Protein AF-A0AAW8SVI9-F1 (afdb_monomer_lite)

Sequence (61 aa):
MIPFPNKVEFIKAGFNFSDFFDEMLFDYFVAKDGYMFFNPLDNFMYNKAKIRIFSVIIEKL

Organism: NCBI:txid71452

pLDDT: mean 94.46, std 7.86, range [51.78, 98.38]

Radius of gyration: 10.26 Å; chains: 1; bounding box: 26×18×25 Å

Secondary structure (DSSP, 8-state):
-EEESSHHHHHHTTEE-SSHHHHHHHHHHHHHHS-EEEETTTTEEE-TT--EEEEPEE---

Foldseek 3Di:
DAKDQDVVVCVVQQKDDPDPVSVVVQVVLSVVPSIWDADPVQQFIAHPVRDTDDHIDGDDD

Structure (mmCIF, N/CA/C/O backbone):
data_AF-A0AAW8SVI9-F1
#
_entry.id   AF-A0AAW8SVI9-F1
#
loop_
_atom_site.group_PDB
_atom_site.id
_atom_site.type_symbol
_atom_site.label_atom_id
_atom_site.label_alt_id
_atom_site.label_comp_id
_atom_site.label_asym_id
_atom_site.label_entity_id
_atom_site.label_seq_id
_atom_site.pdbx_PDB_ins_code
_atom_site.Cartn_x
_atom_site.Cartn_y
_atom_site.Cartn_z
_atom_site.occupancy
_atom_site.B_iso_or_equiv
_atom_site.auth_seq_id
_atom_site.auth_comp_id
_atom_site.auth_asym_id
_atom_site.auth_atom_id
_atom_site.pdbx_PDB_model_num
ATOM 1 N N . MET A 1 1 ? 6.270 -2.706 6.384 1.00 92.12 1 MET A N 1
ATOM 2 C CA . MET A 1 1 ? 5.160 -2.197 5.557 1.00 92.12 1 MET A CA 1
ATOM 3 C C . MET A 1 1 ? 4.380 -3.395 5.029 1.00 92.12 1 MET A C 1
ATOM 5 O O . MET A 1 1 ? 5.007 -4.419 4.772 1.00 92.12 1 MET A O 1
ATOM 9 N N . ILE A 1 2 ? 3.057 -3.295 4.934 1.00 96.38 2 ILE A N 1
ATOM 10 C CA . ILE A 1 2 ? 2.130 -4.372 4.561 1.00 96.38 2 ILE A CA 1
ATOM 11 C C . ILE A 1 2 ? 1.825 -4.253 3.059 1.00 96.38 2 ILE A C 1
ATOM 13 O O . ILE A 1 2 ? 1.381 -3.184 2.646 1.00 96.38 2 ILE A O 1
ATOM 17 N N . PRO A 1 3 ? 2.096 -5.273 2.227 1.00 97.81 3 PRO A N 1
ATOM 18 C CA . PRO A 1 3 ? 1.839 -5.195 0.795 1.00 97.81 3 PRO A CA 1
ATOM 19 C C . PRO A 1 3 ? 0.353 -5.398 0.470 1.00 97.81 3 PRO A C 1
ATOM 21 O O . PRO A 1 3 ? -0.299 -6.258 1.054 1.00 97.81 3 PRO A O 1
ATOM 24 N N . PHE A 1 4 ? -0.137 -4.654 -0.515 1.00 98.12 4 PHE A N 1
ATOM 25 C CA . PHE A 1 4 ? -1.463 -4.786 -1.103 1.00 98.12 4 PHE A CA 1
ATOM 26 C C . PHE A 1 4 ? -1.332 -5.005 -2.612 1.00 98.12 4 PHE A C 1
ATOM 28 O O . PHE A 1 4 ? -0.878 -4.094 -3.308 1.00 98.12 4 PHE A O 1
ATOM 35 N N . PRO A 1 5 ? -1.699 -6.192 -3.124 1.00 97.50 5 PRO A N 1
ATOM 36 C CA . PRO A 1 5 ? -1.554 -6.548 -4.532 1.00 97.50 5 PRO A CA 1
ATOM 37 C C . PRO A 1 5 ? -2.744 -6.125 -5.399 1.00 97.50 5 PRO A C 1
ATOM 39 O O . PRO A 1 5 ? -2.694 -6.277 -6.613 1.00 97.50 5 PRO A O 1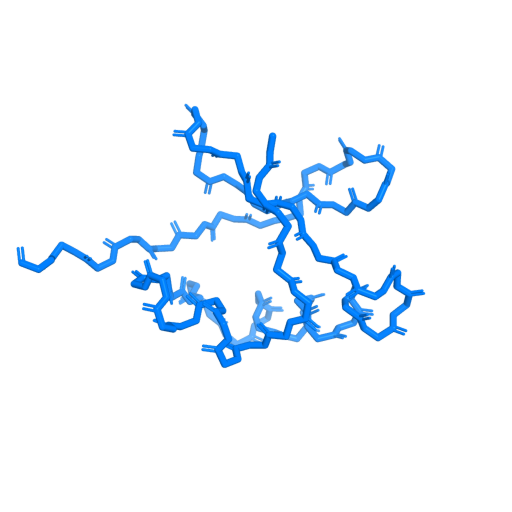
ATOM 42 N N . ASN A 1 6 ? -3.847 -5.666 -4.802 1.00 97.50 6 ASN A N 1
ATOM 43 C CA . ASN A 1 6 ? -5.028 -5.169 -5.508 1.00 97.50 6 ASN A CA 1
ATOM 44 C C . ASN A 1 6 ? -5.964 -4.410 -4.550 1.00 97.50 6 ASN A C 1
ATOM 46 O O . ASN A 1 6 ? -5.836 -4.497 -3.326 1.00 97.50 6 ASN A O 1
ATOM 50 N N . LYS A 1 7 ? -6.937 -3.687 -5.122 1.00 95.81 7 LYS A N 1
ATOM 51 C CA . LYS A 1 7 ? -7.916 -2.890 -4.365 1.00 95.81 7 LYS A CA 1
ATOM 52 C C . LYS A 1 7 ? -8.831 -3.738 -3.487 1.00 95.81 7 LYS A C 1
ATOM 54 O O . LYS A 1 7 ? -9.230 -3.298 -2.418 1.00 95.81 7 LYS A O 1
ATOM 59 N N . VAL A 1 8 ? -9.154 -4.958 -3.916 1.00 96.62 8 VAL A N 1
ATOM 60 C CA . VAL A 1 8 ? -10.063 -5.841 -3.173 1.00 96.62 8 VAL A CA 1
ATOM 61 C C . VAL A 1 8 ? -9.465 -6.208 -1.817 1.00 96.62 8 VAL A C 1
ATOM 63 O O . VAL A 1 8 ? -10.163 -6.154 -0.810 1.00 96.62 8 VAL A O 1
ATOM 66 N N . GLU A 1 9 ? -8.179 -6.552 -1.768 1.00 96.75 9 GLU A N 1
ATOM 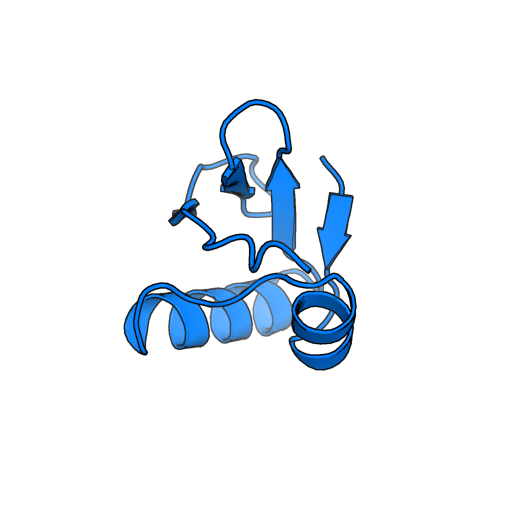67 C CA . GLU A 1 9 ? -7.486 -6.837 -0.508 1.00 96.75 9 GLU A CA 1
ATOM 68 C C . GLU A 1 9 ? -7.303 -5.587 0.355 1.00 96.75 9 GLU A C 1
ATOM 70 O O . GLU A 1 9 ? -7.453 -5.667 1.572 1.00 96.75 9 GLU A O 1
ATOM 75 N N . PHE A 1 10 ? -7.048 -4.434 -0.270 1.00 95.81 10 PHE A N 1
ATOM 76 C CA . PHE A 1 10 ? -6.939 -3.147 0.419 1.00 95.81 10 PHE A CA 1
ATOM 77 C C . PHE A 1 10 ? -8.241 -2.770 1.143 1.00 95.81 10 PHE A C 1
ATOM 79 O O . PHE A 1 10 ? -8.229 -2.515 2.345 1.00 95.81 10 PHE A O 1
ATOM 86 N N . ILE A 1 11 ? -9.377 -2.845 0.445 1.00 94.50 11 ILE A N 1
ATOM 87 C CA . ILE A 1 11 ? -10.699 -2.534 1.007 1.00 94.50 11 ILE A CA 1
ATOM 88 C C . ILE A 1 11 ? -11.112 -3.575 2.058 1.00 94.50 11 ILE A C 1
ATOM 90 O O . ILE A 1 11 ? -11.614 -3.216 3.120 1.00 94.50 11 ILE A O 1
ATOM 94 N N . LYS A 1 12 ? -10.852 -4.872 1.823 1.00 94.81 12 LYS A N 1
ATOM 95 C CA . LYS A 1 12 ? -11.122 -5.934 2.817 1.00 94.81 12 LYS A CA 1
ATOM 96 C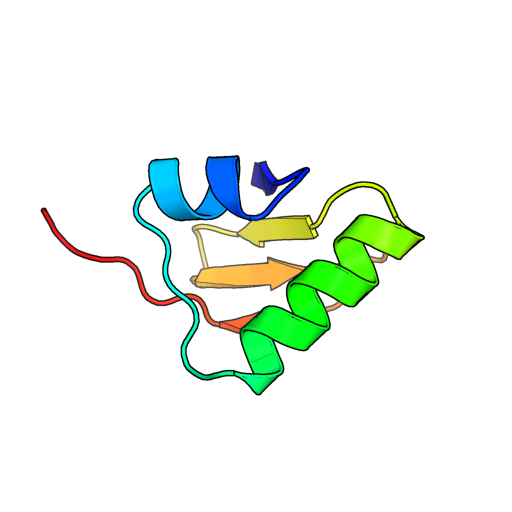 C . LYS A 1 12 ? -10.353 -5.746 4.124 1.00 94.81 12 LYS A C 1
ATOM 98 O O . LYS A 1 12 ? -10.809 -6.226 5.157 1.00 94.81 12 LYS A O 1
ATOM 103 N N . ALA A 1 13 ? -9.204 -5.076 4.080 1.00 93.44 13 ALA A N 1
ATOM 104 C CA . ALA A 1 13 ? -8.422 -4.742 5.263 1.00 93.44 13 ALA A CA 1
ATOM 105 C C . ALA A 1 13 ? -8.958 -3.512 6.029 1.00 93.44 13 ALA A C 1
ATOM 107 O O . ALA A 1 13 ? -8.361 -3.129 7.032 1.00 93.44 13 ALA A O 1
ATOM 108 N N . GLY A 1 14 ? -10.077 -2.916 5.594 1.00 93.81 14 GLY A N 1
ATOM 109 C CA . GLY A 1 14 ? -10.702 -1.755 6.238 1.00 93.81 14 GLY A CA 1
ATOM 110 C C . GLY A 1 14 ? -10.078 -0.416 5.844 1.00 93.81 14 GLY A C 1
ATOM 111 O O . GLY A 1 14 ? -10.273 0.584 6.538 1.00 93.81 14 GLY A O 1
ATOM 112 N N . PHE A 1 15 ? -9.303 -0.389 4.756 1.00 94.94 15 PHE A N 1
ATOM 113 C CA . PHE A 1 15 ? -8.733 0.842 4.225 1.00 94.94 15 PHE A CA 1
ATOM 114 C C . PHE A 1 15 ? -9.615 1.438 3.138 1.00 94.94 15 PHE A C 1
ATOM 116 O O . PHE A 1 15 ? -10.193 0.725 2.316 1.00 94.94 15 PHE A O 1
ATOM 123 N N . ASN A 1 16 ? -9.656 2.763 3.110 1.00 95.06 16 ASN A N 1
ATOM 124 C CA . ASN A 1 16 ? -10.357 3.530 2.100 1.00 95.06 16 ASN A CA 1
ATOM 125 C C . ASN A 1 16 ? -9.443 4.628 1.532 1.00 95.06 16 ASN A C 1
ATOM 127 O O . ASN A 1 16 ? -8.478 5.061 2.178 1.00 95.06 16 ASN A O 1
ATOM 131 N N . PHE A 1 17 ? -9.724 5.043 0.301 1.00 94.69 17 PHE A N 1
ATOM 132 C CA . PHE A 1 17 ? -9.011 6.126 -0.374 1.00 94.69 17 PHE A CA 1
ATOM 133 C C . PHE A 1 17 ? -9.574 7.477 0.073 1.00 94.69 17 PHE A C 1
ATOM 135 O O . PHE A 1 17 ? -10.760 7.580 0.388 1.00 94.69 17 PHE A O 1
ATOM 142 N N . SER A 1 18 ? -8.735 8.516 0.114 1.00 92.00 18 SER A N 1
ATOM 143 C CA . SER A 1 18 ? -9.204 9.857 0.492 1.00 92.00 18 SER A CA 1
ATOM 144 C C . SER A 1 18 ? -10.008 10.505 -0.631 1.00 92.00 18 SER A C 1
ATOM 146 O O . SER A 1 18 ? -10.965 11.236 -0.377 1.00 92.00 18 SER A O 1
ATOM 148 N N . ASP A 1 19 ? -9.619 10.225 -1.873 1.00 93.25 19 ASP A N 1
ATOM 149 C CA . ASP A 1 19 ? -10.281 10.685 -3.082 1.00 93.25 19 ASP A CA 1
ATOM 150 C C . ASP A 1 19 ? -10.050 9.717 -4.260 1.00 93.25 19 ASP A C 1
ATOM 152 O O . ASP A 1 19 ? -9.402 8.674 -4.145 1.00 93.25 19 ASP A O 1
ATOM 156 N N . PHE A 1 20 ? -10.602 10.074 -5.421 1.00 94.88 20 PHE A N 1
ATOM 157 C CA . PHE A 1 20 ? -10.438 9.312 -6.659 1.00 94.88 20 PHE A CA 1
ATOM 158 C C . PHE A 1 20 ? -8.994 9.322 -7.193 1.00 94.88 20 PHE A C 1
ATOM 160 O O . PHE A 1 20 ? -8.586 8.410 -7.911 1.00 94.88 20 PHE A O 1
ATOM 167 N N . PHE A 1 21 ? -8.201 10.346 -6.873 1.00 96.44 21 PHE A N 1
ATOM 168 C CA . PHE A 1 21 ? -6.823 10.440 -7.345 1.00 96.44 21 PHE A CA 1
ATOM 169 C C . PHE A 1 21 ? -5.919 9.433 -6.620 1.00 96.44 21 PHE A C 1
ATOM 171 O O . PHE A 1 21 ? -5.122 8.758 -7.275 1.00 96.44 21 PHE A O 1
ATOM 178 N N . ASP A 1 22 ? -6.106 9.255 -5.311 1.00 96.62 22 ASP A N 1
ATOM 179 C CA . ASP A 1 22 ? -5.454 8.212 -4.510 1.00 96.62 22 ASP A CA 1
ATOM 180 C C . ASP A 1 22 ? -5.748 6.809 -5.061 1.00 96.62 22 ASP A C 1
ATOM 182 O O . ASP A 1 22 ? -4.839 5.986 -5.203 1.00 96.62 22 ASP A O 1
ATOM 186 N N . GLU A 1 23 ? -7.005 6.547 -5.432 1.00 97.31 23 GLU A N 1
ATOM 187 C CA . GLU A 1 23 ? -7.410 5.278 -6.044 1.00 97.31 23 GLU A CA 1
ATOM 188 C C . GLU A 1 23 ? -6.676 5.033 -7.374 1.00 97.31 23 GLU A C 1
ATOM 190 O O . GLU A 1 23 ? -6.120 3.954 -7.599 1.00 97.31 23 GLU A O 1
ATOM 195 N N . MET A 1 24 ? -6.603 6.049 -8.238 1.00 98.00 24 MET A N 1
ATOM 196 C CA . MET A 1 24 ? -5.893 5.960 -9.519 1.00 98.00 24 MET A CA 1
ATOM 197 C C . MET A 1 24 ? -4.383 5.753 -9.341 1.00 98.00 24 MET A C 1
ATOM 199 O O . MET A 1 24 ? -3.764 5.000 -10.100 1.00 98.00 24 MET A O 1
ATOM 203 N N . LEU A 1 25 ? -3.774 6.393 -8.338 1.00 97.81 25 LEU A N 1
ATOM 204 C CA . LEU A 1 25 ? -2.371 6.170 -7.986 1.00 97.81 25 LEU A CA 1
ATOM 205 C C . LEU A 1 25 ? -2.145 4.739 -7.505 1.00 97.81 25 LEU A C 1
ATOM 207 O O . LEU A 1 25 ? -1.155 4.114 -7.895 1.00 97.81 25 LEU A O 1
ATOM 211 N N . PHE A 1 26 ? -3.060 4.209 -6.696 1.00 98.12 26 PHE A N 1
ATOM 212 C CA . PHE A 1 26 ? -2.993 2.830 -6.242 1.00 98.12 26 PHE A CA 1
ATOM 213 C C . PHE A 1 26 ? -3.020 1.849 -7.412 1.00 98.12 26 PHE A C 1
ATOM 215 O O . PHE A 1 26 ? -2.116 1.019 -7.533 1.00 98.12 26 PHE A O 1
ATOM 222 N N . ASP A 1 27 ? -3.991 1.993 -8.316 1.00 98.12 27 ASP A N 1
ATOM 223 C CA . ASP A 1 27 ? -4.099 1.148 -9.506 1.00 98.12 27 ASP A CA 1
ATOM 224 C C . ASP A 1 27 ? -2.849 1.246 -10.391 1.00 98.12 27 ASP A C 1
ATOM 226 O O . ASP A 1 27 ? -2.336 0.224 -10.853 1.00 98.12 27 ASP A O 1
ATOM 230 N N . TYR A 1 28 ? -2.300 2.452 -10.575 1.00 98.25 28 TYR A N 1
ATOM 231 C CA . TYR A 1 28 ? -1.065 2.658 -11.334 1.00 98.25 28 TYR A CA 1
ATOM 232 C C . TYR A 1 28 ? 0.125 1.894 -10.735 1.00 98.25 28 TYR A C 1
ATOM 234 O O . TYR A 1 28 ? 0.826 1.173 -11.451 1.00 98.25 28 TYR A O 1
ATOM 242 N N . PHE A 1 29 ? 0.377 2.038 -9.430 1.00 98.25 29 PHE A N 1
ATOM 243 C CA . PHE A 1 29 ? 1.527 1.394 -8.791 1.00 98.25 29 PHE A CA 1
ATOM 244 C C . PHE A 1 29 ? 1.346 -0.114 -8.652 1.00 98.25 29 PHE A C 1
ATOM 246 O O . PHE A 1 29 ? 2.311 -0.848 -8.844 1.00 98.25 29 PHE A O 1
ATOM 253 N N . VAL A 1 30 ? 0.130 -0.597 -8.402 1.00 97.88 30 VAL A N 1
ATOM 254 C CA . VAL A 1 30 ? -0.153 -2.035 -8.42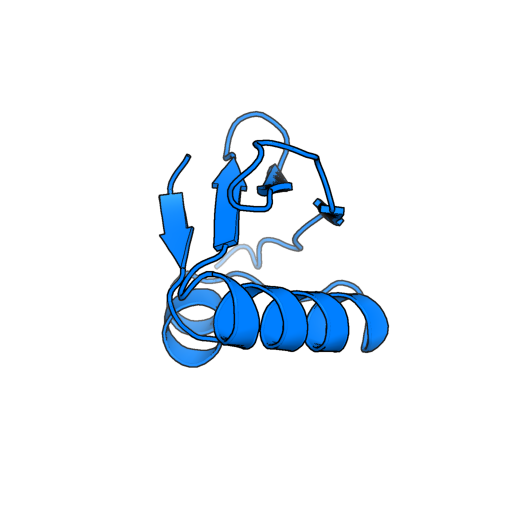6 1.00 97.88 30 VAL A CA 1
ATOM 255 C C . VAL A 1 30 ? 0.059 -2.610 -9.827 1.00 97.88 30 VAL A C 1
ATOM 257 O O . VAL A 1 30 ? 0.716 -3.639 -9.953 1.00 97.88 30 VAL A O 1
ATOM 260 N N . ALA A 1 31 ? -0.404 -1.944 -10.888 1.00 98.00 31 ALA A N 1
ATOM 261 C CA . ALA A 1 31 ? -0.177 -2.404 -12.259 1.00 98.00 31 ALA A CA 1
ATOM 262 C C . ALA A 1 31 ? 1.315 -2.412 -12.640 1.00 98.00 31 ALA A C 1
ATOM 264 O O . ALA A 1 31 ? 1.771 -3.302 -13.356 1.00 98.00 31 ALA A O 1
ATOM 265 N N . LYS A 1 32 ? 2.083 -1.429 -12.154 1.00 97.44 32 LYS A N 1
ATOM 266 C CA . LYS A 1 32 ? 3.518 -1.290 -12.431 1.00 97.44 32 LYS A CA 1
ATOM 267 C C . LYS A 1 32 ? 4.392 -2.256 -11.624 1.00 97.44 32 LYS A C 1
ATOM 269 O O . LYS A 1 32 ? 5.305 -2.862 -12.180 1.00 97.44 32 LYS A O 1
ATOM 274 N N . ASP A 1 33 ? 4.151 -2.353 -10.318 1.00 96.75 33 ASP A N 1
ATOM 275 C CA . 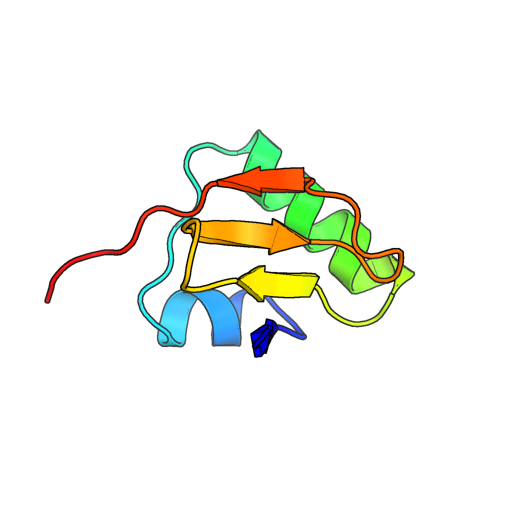ASP A 1 33 ? 5.045 -3.006 -9.353 1.00 96.75 33 ASP A CA 1
ATOM 276 C C . ASP A 1 33 ? 4.475 -4.321 -8.786 1.00 96.75 33 ASP A C 1
ATOM 278 O O . ASP A 1 33 ? 5.203 -5.070 -8.130 1.00 96.75 33 ASP A O 1
ATOM 282 N N . GLY A 1 34 ? 3.195 -4.611 -9.038 1.00 97.44 34 GLY A N 1
ATOM 283 C CA . GLY A 1 34 ? 2.448 -5.759 -8.512 1.00 97.44 34 GLY A CA 1
ATOM 284 C C . GLY A 1 34 ? 1.872 -5.544 -7.110 1.00 97.44 34 GLY A C 1
ATOM 285 O O . GLY A 1 34 ? 1.056 -6.343 -6.661 1.00 97.44 34 GLY A O 1
ATOM 286 N N . TYR A 1 35 ? 2.296 -4.493 -6.406 1.00 97.88 35 TYR A N 1
ATOM 287 C CA . TYR A 1 35 ? 1.846 -4.167 -5.056 1.00 97.88 35 TYR A CA 1
ATOM 288 C C . TYR A 1 35 ? 2.126 -2.705 -4.692 1.00 97.88 35 TYR A C 1
ATOM 290 O O . TYR A 1 35 ? 3.043 -2.073 -5.216 1.00 97.88 35 TYR A O 1
ATOM 298 N N . MET A 1 36 ? 1.396 -2.209 -3.697 1.00 98.12 36 MET A N 1
ATOM 299 C CA . MET A 1 36 ? 1.784 -1.049 -2.892 1.00 98.12 36 MET A CA 1
ATOM 300 C C . MET A 1 36 ? 1.957 -1.438 -1.429 1.00 98.12 36 MET A C 1
ATOM 302 O O . MET A 1 36 ? 1.444 -2.458 -0.990 1.00 98.12 36 MET A O 1
ATOM 306 N N . PHE A 1 37 ? 2.662 -0.621 -0.655 1.00 98.31 37 PHE A N 1
ATOM 307 C CA . PHE A 1 37 ? 2.984 -0.923 0.733 1.00 98.31 37 PHE A CA 1
ATOM 308 C C . PHE A 1 37 ? 2.344 0.065 1.697 1.00 98.31 37 PHE A C 1
ATOM 310 O O . PHE A 1 37 ? 2.704 1.235 1.714 1.00 98.31 37 PHE A O 1
ATOM 317 N N . PHE A 1 38 ? 1.470 -0.415 2.568 1.00 97.69 38 PHE A N 1
ATOM 318 C CA . PHE A 1 38 ? 0.944 0.360 3.681 1.00 97.69 38 PHE A CA 1
ATOM 319 C C . PHE A 1 38 ? 1.934 0.408 4.852 1.00 97.69 38 PHE A C 1
ATOM 321 O O . PHE A 1 38 ? 2.513 -0.613 5.245 1.00 97.69 38 PHE A O 1
ATOM 328 N N . ASN A 1 39 ? 2.114 1.576 5.458 1.00 97.06 39 ASN A N 1
ATOM 329 C CA . ASN A 1 39 ? 2.870 1.734 6.691 1.00 97.06 39 ASN A CA 1
ATOM 330 C C . ASN A 1 39 ? 1.939 2.133 7.856 1.00 97.06 39 ASN A C 1
ATOM 332 O O . ASN A 1 39 ? 1.465 3.266 7.892 1.00 97.06 39 ASN A O 1
ATOM 336 N N . PRO A 1 40 ? 1.719 1.253 8.852 1.00 93.62 40 PRO A N 1
ATOM 337 C CA . PRO A 1 40 ? 0.813 1.536 9.968 1.00 93.62 40 PRO A CA 1
ATOM 338 C C . PRO A 1 40 ? 1.348 2.584 10.952 1.00 93.62 40 PRO A C 1
ATOM 340 O O . PRO A 1 40 ? 0.603 3.053 11.804 1.00 93.62 40 PRO A O 1
ATOM 343 N N . LEU A 1 41 ? 2.638 2.937 10.878 1.00 94.69 41 LEU A N 1
ATOM 344 C CA . LEU A 1 41 ? 3.225 3.941 11.769 1.00 94.69 41 LEU A CA 1
ATOM 345 C C . LEU A 1 41 ? 2.853 5.373 11.371 1.00 94.69 41 LEU A C 1
ATOM 347 O O . LEU A 1 41 ? 2.818 6.247 12.231 1.00 94.69 41 LEU A O 1
ATOM 351 N N . ASP A 1 42 ? 2.612 5.623 10.083 1.00 95.12 42 ASP A N 1
ATOM 352 C CA . ASP A 1 42 ? 2.295 6.957 9.561 1.00 95.12 42 ASP A CA 1
ATOM 353 C C . ASP A 1 42 ? 1.014 7.009 8.719 1.00 95.12 42 ASP A C 1
ATOM 355 O O . ASP A 1 42 ? 0.604 8.093 8.318 1.00 95.12 42 ASP A O 1
ATOM 359 N N . ASN A 1 43 ? 0.362 5.869 8.496 1.00 94.25 43 ASN A N 1
ATOM 360 C CA . ASN A 1 43 ? -0.844 5.717 7.689 1.00 94.25 43 ASN A CA 1
ATOM 361 C C . ASN A 1 43 ? -0.676 6.127 6.215 1.00 94.25 43 ASN A C 1
ATOM 363 O O . ASN A 1 43 ? -1.610 6.640 5.598 1.00 94.25 43 ASN A O 1
ATOM 367 N N . PHE A 1 44 ? 0.504 5.892 5.632 1.00 97.31 44 PHE A N 1
ATOM 368 C CA . PHE A 1 44 ? 0.758 6.146 4.211 1.00 97.31 44 PHE A CA 1
ATOM 369 C C . PHE A 1 44 ? 0.954 4.872 3.391 1.00 97.31 44 PHE A C 1
ATOM 371 O O . PHE A 1 44 ? 1.467 3.856 3.869 1.00 97.31 44 PHE A O 1
ATOM 378 N N . MET A 1 45 ? 0.614 4.982 2.109 1.00 97.88 45 MET A N 1
ATOM 379 C CA . MET A 1 45 ? 0.997 4.050 1.059 1.00 97.88 45 MET A CA 1
ATOM 380 C C . MET A 1 45 ? 2.328 4.456 0.433 1.00 97.88 45 MET A C 1
ATOM 382 O O . MET A 1 45 ? 2.607 5.631 0.185 1.00 97.88 45 MET A O 1
ATOM 386 N N . TYR A 1 46 ? 3.139 3.450 0.142 1.00 98.38 46 TYR A N 1
ATOM 387 C CA . TYR A 1 46 ? 4.470 3.562 -0.428 1.00 98.38 46 TYR A CA 1
ATOM 388 C C . TYR A 1 46 ? 4.572 2.711 -1.692 1.00 98.38 46 TYR A C 1
ATOM 390 O O . TYR A 1 46 ? 4.000 1.621 -1.774 1.00 98.38 46 TYR A O 1
ATOM 398 N N . ASN A 1 47 ? 5.335 3.184 -2.674 1.00 97.38 47 ASN A N 1
ATOM 399 C CA . ASN A 1 47 ? 5.681 2.383 -3.848 1.00 97.38 47 ASN A CA 1
ATOM 400 C C . ASN A 1 47 ? 6.860 1.430 -3.563 1.00 97.38 47 ASN A C 1
ATOM 402 O O . ASN A 1 47 ? 7.442 1.425 -2.472 1.00 97.38 47 ASN A O 1
ATOM 406 N N . LYS A 1 48 ? 7.277 0.655 -4.570 1.00 96.25 48 LYS A N 1
ATOM 407 C CA . LYS A 1 48 ? 8.408 -0.282 -4.460 1.00 96.25 48 LYS A CA 1
ATOM 408 C C . LYS A 1 48 ? 9.751 0.365 -4.119 1.00 96.25 48 LYS A C 1
ATOM 410 O O . LYS A 1 48 ? 10.597 -0.273 -3.494 1.00 96.25 48 LYS A O 1
ATOM 415 N N . ALA A 1 49 ? 9.929 1.638 -4.462 1.00 96.69 49 ALA A N 1
ATOM 416 C CA . ALA A 1 49 ? 11.112 2.423 -4.122 1.00 96.69 49 ALA A CA 1
ATOM 417 C C . ALA A 1 49 ? 11.058 3.037 -2.707 1.00 96.69 49 ALA A C 1
ATOM 419 O O . ALA A 1 49 ? 11.939 3.817 -2.355 1.00 96.69 49 ALA A O 1
ATOM 420 N N . LYS A 1 50 ? 10.050 2.694 -1.887 1.00 95.81 50 LYS A N 1
ATOM 421 C CA . LYS A 1 50 ? 9.813 3.267 -0.549 1.00 95.81 50 LYS A CA 1
ATOM 422 C C . LYS A 1 50 ? 9.599 4.783 -0.570 1.00 95.81 50 LYS A C 1
ATOM 424 O O . LYS A 1 50 ? 9.879 5.465 0.414 1.00 95.81 50 LYS A O 1
ATOM 429 N N . ILE A 1 51 ? 9.062 5.306 -1.669 1.00 97.25 51 ILE A N 1
ATOM 430 C CA . ILE A 1 51 ? 8.608 6.693 -1.758 1.00 97.25 51 ILE A CA 1
ATOM 431 C C . ILE A 1 51 ? 7.161 6.746 -1.275 1.00 97.25 51 ILE A C 1
ATOM 433 O O . ILE A 1 51 ? 6.338 5.936 -1.704 1.00 97.25 51 ILE A O 1
ATOM 437 N N . ARG A 1 52 ? 6.875 7.691 -0.376 1.00 97.62 52 ARG A N 1
ATOM 438 C CA . ARG A 1 52 ? 5.533 7.980 0.138 1.00 97.62 52 ARG A CA 1
ATOM 439 C C . ARG A 1 52 ? 4.659 8.529 -0.991 1.00 97.62 52 ARG A C 1
ATOM 441 O O . ARG A 1 52 ? 5.086 9.460 -1.668 1.00 97.62 52 ARG A O 1
ATOM 448 N N . ILE A 1 53 ? 3.465 7.969 -1.176 1.00 97.69 53 ILE A N 1
ATOM 449 C CA . ILE A 1 53 ? 2.564 8.329 -2.279 1.00 97.69 53 ILE A CA 1
ATOM 450 C C . ILE A 1 53 ? 1.324 9.061 -1.762 1.00 97.69 53 ILE A C 1
ATOM 452 O O . ILE A 1 53 ? 1.159 10.235 -2.070 1.00 97.69 53 ILE A O 1
ATOM 456 N N . PHE A 1 54 ? 0.487 8.401 -0.958 1.00 97.38 54 PHE A N 1
ATOM 457 C CA . PHE A 1 54 ? -0.757 8.980 -0.439 1.00 97.38 54 PHE A CA 1
ATOM 458 C C . PHE A 1 54 ? -1.112 8.430 0.947 1.00 97.38 54 PHE A C 1
ATOM 460 O O . PHE A 1 54 ? -0.607 7.378 1.349 1.00 97.38 54 PHE A O 1
ATOM 467 N N . SER A 1 55 ? -1.934 9.162 1.698 1.00 95.56 55 SER A N 1
ATOM 468 C CA . SER A 1 55 ? -2.439 8.755 3.015 1.00 95.56 55 SER A CA 1
ATOM 469 C C . SER A 1 55 ? -3.693 7.899 2.884 1.00 95.56 55 SER A C 1
ATOM 471 O O . SER A 1 55 ? -4.515 8.161 2.014 1.00 95.56 55 SER A O 1
ATOM 473 N N . VAL A 1 56 ? -3.884 6.928 3.774 1.00 92.38 56 VAL A N 1
ATOM 474 C CA . VAL A 1 56 ? -5.104 6.105 3.789 1.00 92.38 56 VAL A CA 1
ATOM 475 C C . VAL A 1 56 ? -6.079 6.565 4.863 1.00 92.38 56 VAL A C 1
ATOM 477 O O . VAL A 1 56 ? -5.675 6.990 5.949 1.00 92.38 56 VAL A O 1
ATOM 480 N N . ILE A 1 57 ? -7.370 6.401 4.586 1.00 89.00 57 ILE A N 1
ATOM 481 C CA . ILE A 1 57 ? -8.421 6.491 5.595 1.00 89.00 57 ILE A CA 1
ATOM 482 C C . ILE A 1 57 ? -8.609 5.095 6.190 1.00 89.00 57 ILE A C 1
ATOM 484 O O . ILE A 1 57 ? -8.752 4.113 5.465 1.00 89.00 57 ILE A O 1
ATOM 488 N N . ILE A 1 58 ? -8.594 5.005 7.519 1.00 87.31 58 ILE A N 1
ATOM 489 C CA . ILE A 1 58 ? -8.888 3.766 8.241 1.00 87.31 58 ILE A CA 1
ATOM 490 C C . ILE A 1 58 ? -10.322 3.877 8.740 1.00 87.31 5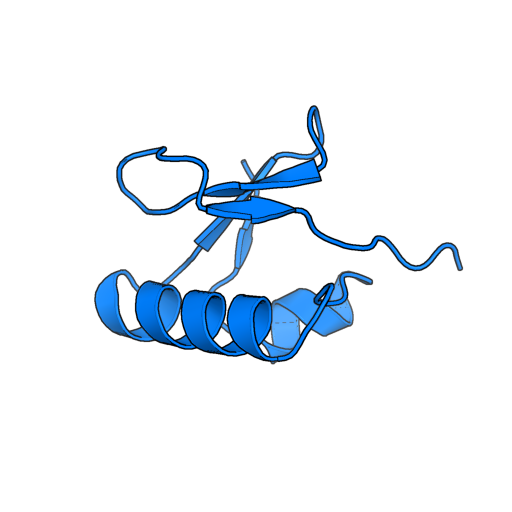8 ILE A C 1
ATOM 492 O O . ILE A 1 58 ? -10.605 4.692 9.624 1.00 87.31 58 ILE A O 1
ATOM 496 N N . GLU A 1 59 ? -11.223 3.076 8.179 1.00 77.25 59 GLU A N 1
ATOM 497 C CA . GLU A 1 59 ? -12.573 2.969 8.720 1.00 77.25 59 GLU A CA 1
ATOM 498 C C . GLU A 1 59 ? -12.478 2.263 10.077 1.00 77.25 59 GLU A C 1
ATOM 500 O O . GLU A 1 59 ? -12.042 1.115 10.180 1.00 77.25 59 GLU A O 1
ATOM 505 N N . LYS A 1 60 ? -12.821 2.974 11.157 1.00 59.91 60 LYS A N 1
ATOM 506 C CA . LYS A 1 60 ? -13.002 2.328 12.458 1.00 59.91 60 LYS A CA 1
ATOM 507 C C . LYS A 1 60 ? -14.299 1.527 12.390 1.00 59.91 60 LYS A C 1
ATOM 509 O O . LYS A 1 60 ? -15.358 2.131 12.239 1.00 59.91 60 LYS A O 1
ATOM 514 N N . LEU A 1 61 ? -14.182 0.202 12.488 1.00 51.78 61 LEU A N 1
ATOM 515 C CA . LEU A 1 61 ? -15.301 -0.680 12.836 1.00 51.78 61 LEU A CA 1
ATOM 516 C C . LEU A 1 61 ? -15.902 -0.277 14.189 1.00 51.78 61 LEU A C 1
ATOM 518 O O . LEU A 1 61 ? -15.113 0.087 15.096 1.00 51.78 61 LEU A O 1
#